Protein AF-R4W5W8-F1 (afdb_monomer_lite)

Foldseek 3Di:
DDPVVVVVVVVVVVVVVVVVVVVVVCVVVCLPPPDPVVVCVLQPCVVPCSVVVVVVVLVVQLVVCVVVVHHSQVVVQVVVVSNQCSVVDPPRDDDDGGDDDDDDDPVLVVVLLVCLLVVNNVVDDPSSVVVVVVVVVVCPPDDSVVSNPD

Sequence (150 aa):
MTLGSEQSRYDARYRIRQRTRDAMLDFPLLVERLAERDREQVFDPETGGITDAIVDAIAFCYLGAADVAADPERLLAAGVRRAERERRGPDCPLLDVDVSVEATDDERVDHIAQCVGDGAIHELDERDLRALARLLADRDDVSLADLLDD

pLDDT: mean 86.75, std 12.73, range [43.81, 97.62]

Structure (mmCIF, N/CA/C/O backbone):
data_AF-R4W5W8-F1
#
_entry.id   AF-R4W5W8-F1
#
loop_
_atom_site.group_PDB
_atom_site.id
_atom_site.type_symbol
_atom_site.label_atom_id
_atom_site.label_alt_id
_atom_site.label_comp_id
_atom_site.label_asym_id
_atom_site.label_entity_id
_atom_site.label_seq_id
_atom_site.pdbx_PDB_ins_code
_atom_site.Cartn_x
_atom_site.Cartn_y
_atom_site.Cartn_z
_atom_site.occupancy
_atom_site.B_iso_or_equiv
_atom_site.auth_seq_id
_atom_site.auth_comp_id
_atom_site.auth_asym_id
_atom_site.auth_atom_id
_atom_site.pdbx_PDB_model_num
ATOM 1 N N . MET A 1 1 ? 11.424 32.945 23.467 1.00 45.38 1 MET A N 1
ATOM 2 C CA . MET A 1 1 ? 11.221 31.531 23.085 1.00 45.38 1 MET A CA 1
ATOM 3 C C . MET A 1 1 ? 10.095 30.968 23.932 1.00 45.38 1 MET A C 1
ATOM 5 O O . MET A 1 1 ? 10.184 30.977 25.152 1.00 45.38 1 MET A O 1
ATOM 9 N N . THR A 1 2 ? 8.977 30.643 23.292 1.00 52.66 2 THR A N 1
ATOM 10 C CA . THR A 1 2 ? 7.679 30.329 23.902 1.00 52.66 2 THR A CA 1
ATOM 11 C C . THR A 1 2 ? 7.562 28.830 24.178 1.00 52.66 2 THR A C 1
ATOM 13 O O . THR A 1 2 ? 7.098 28.078 23.321 1.00 52.66 2 THR A O 1
ATOM 16 N N . LEU A 1 3 ? 7.922 28.411 25.395 1.00 57.59 3 LEU A N 1
ATOM 17 C CA . LEU A 1 3 ? 7.778 27.033 25.900 1.00 57.59 3 LEU A CA 1
ATOM 18 C C . LEU A 1 3 ? 6.374 26.441 25.644 1.00 57.59 3 LEU A C 1
ATOM 20 O O . LEU A 1 3 ? 6.240 25.266 25.318 1.00 57.59 3 LEU A O 1
ATOM 24 N N . GLY A 1 4 ? 5.319 27.267 25.687 1.00 65.12 4 GLY A N 1
ATOM 25 C CA . GLY A 1 4 ? 3.946 26.839 25.378 1.00 65.12 4 GLY A CA 1
ATOM 26 C C . GLY A 1 4 ? 3.705 26.452 23.911 1.00 65.12 4 GLY A C 1
ATOM 27 O O . GLY A 1 4 ? 2.855 25.610 23.631 1.00 65.12 4 GLY A O 1
ATOM 28 N N . SER A 1 5 ? 4.467 27.012 22.965 1.00 79.44 5 SER A N 1
ATOM 29 C CA . SER A 1 5 ? 4.364 26.645 21.545 1.00 79.44 5 SER A CA 1
ATOM 30 C C . SER A 1 5 ? 5.066 25.320 21.242 1.00 79.44 5 SER A C 1
ATOM 32 O O . SER A 1 5 ? 4.576 24.533 20.436 1.00 79.44 5 SER A O 1
ATOM 34 N N . GLU A 1 6 ? 6.171 25.034 21.932 1.00 79.88 6 GLU A N 1
ATOM 35 C CA . GLU A 1 6 ? 6.896 23.769 21.798 1.00 79.88 6 GLU A CA 1
ATOM 36 C C . GLU A 1 6 ? 6.129 22.625 22.457 1.00 79.88 6 GLU A C 1
ATOM 38 O O . GLU A 1 6 ? 5.937 21.585 21.825 1.00 79.88 6 GLU A O 1
ATOM 43 N N . GLN A 1 7 ? 5.594 22.852 23.662 1.00 78.88 7 GLN A N 1
ATOM 44 C CA . GLN A 1 7 ? 4.748 21.876 24.348 1.00 78.88 7 GLN A CA 1
ATOM 45 C C . GLN A 1 7 ? 3.484 21.560 23.537 1.00 78.88 7 GLN A C 1
ATOM 47 O O . GLN A 1 7 ? 3.165 20.396 23.320 1.00 78.88 7 GLN A O 1
ATOM 52 N N . SER A 1 8 ? 2.816 22.578 22.981 1.00 84.75 8 SER A N 1
ATOM 53 C CA . SER A 1 8 ? 1.638 22.376 22.125 1.00 84.75 8 SER A CA 1
ATOM 54 C C . SER A 1 8 ? 1.954 21.548 20.869 1.00 84.75 8 SER A C 1
ATOM 56 O O . SER A 1 8 ? 1.205 20.634 20.511 1.00 84.75 8 SER A O 1
ATOM 58 N N . ARG A 1 9 ? 3.102 21.796 20.218 1.00 88.62 9 ARG A N 1
ATOM 59 C CA . ARG A 1 9 ? 3.566 20.991 19.072 1.00 88.62 9 ARG A CA 1
ATOM 60 C C . ARG A 1 9 ? 3.888 19.555 19.478 1.00 88.62 9 ARG A C 1
ATOM 62 O O . ARG A 1 9 ? 3.579 18.632 18.723 1.00 88.62 9 ARG A O 1
ATOM 69 N N . TYR A 1 10 ? 4.504 19.357 20.641 1.00 91.31 10 TYR A N 1
ATOM 70 C CA . TYR A 1 10 ? 4.800 18.030 21.173 1.00 91.31 10 TYR A CA 1
ATOM 71 C C . TYR A 1 10 ? 3.514 17.238 21.433 1.00 91.31 10 TYR A C 1
ATOM 73 O O . TYR A 1 10 ? 3.370 16.122 20.927 1.00 91.31 10 TYR A O 1
ATOM 81 N N . ASP A 1 11 ? 2.552 17.845 22.127 1.00 93.94 11 ASP A N 1
ATOM 82 C CA . ASP A 1 11 ? 1.267 17.227 22.454 1.00 93.94 11 ASP A CA 1
ATOM 83 C C . ASP A 1 11 ? 0.474 16.892 21.183 1.00 93.94 11 ASP A C 1
ATOM 85 O O . ASP A 1 11 ? -0.118 15.817 21.071 1.00 93.94 11 ASP A O 1
ATOM 89 N N . ALA A 1 12 ? 0.503 17.773 20.177 1.00 94.50 12 ALA A N 1
ATOM 90 C CA . ALA A 1 12 ? -0.113 17.513 18.880 1.00 94.50 12 ALA A CA 1
ATOM 91 C C . ALA A 1 12 ? 0.507 16.290 18.184 1.00 94.50 12 ALA A C 1
ATOM 93 O O . ALA A 1 12 ? -0.222 15.402 17.743 1.00 94.50 12 ALA A O 1
ATOM 94 N N . ARG A 1 13 ? 1.842 16.197 18.141 1.00 95.00 13 ARG A N 1
ATOM 95 C CA . ARG A 1 13 ? 2.549 15.040 17.568 1.00 95.00 13 ARG A CA 1
ATOM 96 C C . ARG A 1 13 ? 2.240 13.752 18.324 1.00 95.00 13 ARG A C 1
ATOM 98 O O . ARG A 1 13 ? 2.067 12.710 17.701 1.00 95.00 13 ARG A O 1
ATOM 105 N N . TYR A 1 14 ? 2.161 13.817 19.652 1.00 95.88 14 TYR A N 1
ATOM 106 C CA . TYR A 1 14 ? 1.780 12.673 20.473 1.00 95.88 14 TYR A CA 1
ATOM 107 C C . TYR A 1 14 ? 0.372 12.179 20.127 1.00 95.88 14 TYR A C 1
ATOM 109 O O . TYR A 1 14 ? 0.202 10.994 19.853 1.00 95.88 14 TYR A O 1
ATOM 117 N N . ARG A 1 15 ? -0.616 13.082 20.055 1.00 96.25 15 ARG A N 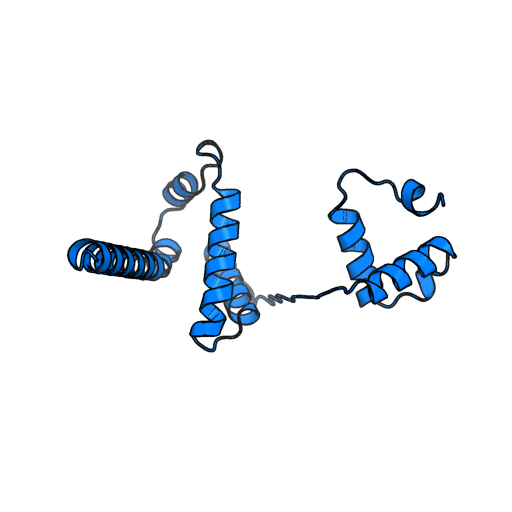1
ATOM 118 C CA . ARG A 1 15 ? -1.995 12.724 19.686 1.00 96.25 15 ARG A CA 1
ATOM 119 C C . ARG A 1 15 ? -2.092 12.112 18.292 1.00 96.25 15 ARG A C 1
ATOM 121 O O . ARG A 1 15 ? -2.835 11.155 18.118 1.00 96.25 15 ARG A O 1
ATOM 128 N N . ILE A 1 16 ? -1.349 12.645 17.320 1.00 96.62 16 ILE A N 1
ATOM 129 C CA . ILE A 1 16 ? -1.303 12.081 15.964 1.00 96.62 16 ILE A CA 1
ATOM 130 C C . ILE A 1 16 ? -0.758 10.652 16.014 1.00 96.62 16 ILE A C 1
ATOM 132 O O . ILE A 1 16 ? -1.423 9.749 15.526 1.00 96.62 16 ILE A O 1
ATOM 136 N N . ARG A 1 17 ? 0.381 10.418 16.682 1.00 96.44 17 ARG A N 1
ATOM 137 C CA . ARG A 1 17 ? 0.956 9.068 16.811 1.00 96.44 17 ARG A CA 1
ATOM 138 C C . ARG A 1 17 ? 0.002 8.073 17.465 1.00 96.44 17 ARG A C 1
ATOM 140 O O . ARG A 1 17 ? -0.079 6.945 16.998 1.00 96.44 17 ARG A O 1
ATOM 147 N N . GLN A 1 18 ? -0.701 8.478 18.525 1.00 97.31 18 GLN A N 1
ATOM 148 C CA . GLN A 1 18 ? -1.685 7.606 19.174 1.00 97.31 18 GLN A CA 1
ATOM 149 C C . GLN A 1 18 ? -2.837 7.281 18.227 1.00 97.31 18 GLN A C 1
ATOM 151 O O . GLN A 1 18 ? -3.084 6.114 17.975 1.00 97.31 18 GLN A O 1
ATOM 156 N N . ARG A 1 19 ? -3.444 8.289 17.589 1.00 97.62 19 ARG A N 1
ATOM 157 C CA . ARG A 1 19 ? -4.524 8.067 16.615 1.00 97.62 19 ARG A CA 1
ATOM 158 C C . ARG A 1 19 ? -4.105 7.163 15.459 1.00 97.62 19 ARG A C 1
ATOM 160 O O . ARG A 1 19 ? -4.878 6.305 15.059 1.00 97.62 19 ARG A O 1
ATOM 167 N N . THR A 1 20 ? -2.902 7.354 14.919 1.00 96.62 20 THR A N 1
ATOM 168 C CA . THR A 1 20 ? -2.368 6.497 13.855 1.00 96.62 20 THR A CA 1
ATOM 169 C C . THR A 1 20 ? -2.160 5.071 14.354 1.00 96.62 20 THR A C 1
ATOM 171 O O . THR A 1 20 ? -2.517 4.131 13.657 1.00 96.62 20 THR A O 1
ATOM 174 N N . ARG A 1 21 ? -1.619 4.892 15.566 1.00 95.31 21 ARG A N 1
ATOM 175 C CA . ARG A 1 21 ? -1.450 3.567 16.171 1.00 95.31 21 ARG A CA 1
ATOM 176 C C . ARG A 1 21 ? -2.791 2.872 16.388 1.00 95.31 21 ARG A C 1
ATOM 178 O O . ARG A 1 21 ? -2.910 1.708 16.033 1.00 95.31 21 ARG A O 1
ATOM 185 N N . ASP A 1 22 ? -3.769 3.577 16.942 1.00 97.12 22 ASP A N 1
ATOM 186 C CA . ASP A 1 22 ? -5.106 3.042 17.198 1.00 97.12 22 ASP A CA 1
ATOM 187 C C . ASP A 1 22 ? -5.770 2.627 15.876 1.00 97.12 22 ASP A C 1
ATOM 189 O O . ASP A 1 22 ? -6.183 1.481 15.740 1.00 97.12 22 ASP A O 1
ATOM 193 N N . ALA A 1 23 ? -5.726 3.489 14.853 1.00 95.88 23 ALA A N 1
ATOM 194 C CA . ALA A 1 23 ? -6.227 3.163 13.516 1.00 95.88 23 ALA A CA 1
ATOM 195 C C . ALA A 1 23 ? -5.530 1.935 12.896 1.00 95.88 23 ALA A C 1
ATOM 197 O O . ALA A 1 23 ? -6.181 1.102 12.271 1.00 95.88 23 ALA A O 1
ATOM 198 N N . MET A 1 24 ? -4.215 1.781 13.093 1.00 94.62 24 MET A N 1
ATOM 199 C CA . MET A 1 24 ? -3.487 0.594 12.624 1.00 94.62 24 MET A CA 1
ATOM 200 C C . MET A 1 24 ? -3.944 -0.690 13.326 1.00 94.62 24 MET A C 1
ATOM 202 O O . MET A 1 24 ? -3.985 -1.755 12.710 1.00 94.62 24 MET A O 1
ATOM 206 N N . LEU A 1 25 ? -4.288 -0.597 14.612 1.00 94.88 25 LEU A N 1
ATOM 207 C CA . LEU A 1 25 ? -4.778 -1.725 15.404 1.00 94.88 25 LEU A CA 1
ATOM 208 C C . LEU A 1 25 ? -6.227 -2.106 15.074 1.00 94.88 25 LEU A C 1
ATOM 210 O O . LEU A 1 25 ? -6.630 -3.225 15.391 1.00 94.88 25 LEU A O 1
ATOM 214 N N . ASP A 1 26 ? -6.974 -1.237 14.393 1.00 96.75 26 ASP A N 1
ATOM 215 C CA . ASP A 1 26 ? -8.322 -1.542 13.914 1.00 96.75 26 ASP A CA 1
ATOM 216 C C . ASP A 1 26 ? -8.314 -2.408 12.641 1.00 96.75 26 ASP A C 1
ATOM 218 O O . ASP A 1 26 ? -9.248 -3.180 12.423 1.00 96.75 26 ASP A O 1
ATOM 222 N N . PHE A 1 27 ? -7.261 -2.361 11.810 1.00 95.38 27 PHE A N 1
ATOM 223 C CA . PHE A 1 27 ? -7.223 -3.094 10.533 1.00 95.38 27 PHE A CA 1
ATOM 224 C C . PHE A 1 27 ? -7.504 -4.602 10.634 1.00 95.38 27 PHE A C 1
ATOM 226 O O . PHE A 1 27 ? -8.260 -5.097 9.798 1.00 95.38 27 PHE A O 1
ATOM 233 N N . PRO A 1 28 ? -6.979 -5.364 11.616 1.00 93.75 28 PRO A N 1
ATOM 234 C CA . PRO A 1 28 ? -7.345 -6.769 11.777 1.00 93.75 28 PRO A CA 1
ATOM 235 C C . PRO A 1 28 ? -8.857 -6.980 11.935 1.00 93.75 28 PRO A C 1
ATOM 237 O O . PRO A 1 28 ? -9.406 -7.887 11.313 1.00 93.75 28 PRO A O 1
ATOM 240 N N . LEU A 1 29 ? -9.532 -6.114 12.703 1.00 93.62 29 LEU A N 1
ATOM 241 C CA . LEU A 1 29 ? -10.984 -6.156 12.881 1.00 93.62 29 LEU A CA 1
ATOM 242 C C . LEU A 1 29 ? -11.711 -5.765 11.596 1.00 93.62 29 LEU A C 1
ATOM 244 O O . LEU A 1 29 ? -12.670 -6.435 11.223 1.00 93.62 29 LEU A O 1
ATOM 248 N N 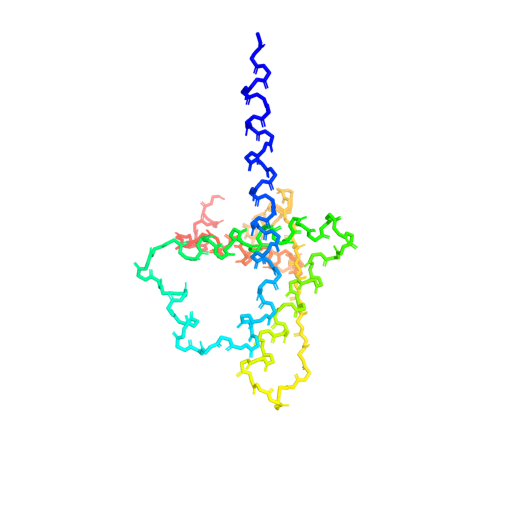. LEU A 1 30 ? -11.247 -4.722 10.901 1.00 94.94 30 LEU A N 1
ATOM 249 C CA . LEU A 1 30 ? -11.833 -4.304 9.626 1.00 94.94 30 LEU A CA 1
ATOM 250 C C . LEU A 1 30 ? -11.736 -5.419 8.578 1.00 94.94 30 LEU A C 1
ATOM 252 O O . LEU A 1 30 ? -12.718 -5.711 7.909 1.00 94.94 30 LEU A O 1
ATOM 256 N N . VAL A 1 31 ? -10.588 -6.091 8.477 1.00 92.69 31 VAL A N 1
ATOM 257 C CA . VAL A 1 31 ? -10.386 -7.194 7.526 1.00 92.69 31 VAL A CA 1
ATOM 258 C C . VAL A 1 31 ? -11.296 -8.384 7.834 1.00 92.69 31 VAL A C 1
ATOM 260 O O . VAL A 1 31 ? -11.846 -8.970 6.911 1.00 92.69 31 VAL A O 1
ATOM 263 N N . GLU A 1 32 ? -11.473 -8.736 9.109 1.00 90.12 32 GLU A N 1
ATOM 264 C CA . GLU A 1 32 ? -12.237 -9.931 9.498 1.00 90.12 32 GLU A CA 1
ATOM 265 C C . GLU A 1 32 ? -13.748 -9.701 9.611 1.00 90.12 32 GLU A C 1
ATOM 267 O O . GLU A 1 32 ? -14.522 -10.656 9.536 1.00 90.12 32 GLU A O 1
ATOM 272 N N . ARG A 1 33 ? -14.182 -8.471 9.911 1.00 93.19 33 ARG A N 1
ATOM 273 C CA . ARG A 1 33 ? -15.553 -8.198 10.378 1.00 93.19 33 ARG A CA 1
ATOM 274 C C . ARG A 1 33 ? -16.294 -7.134 9.590 1.00 93.19 33 ARG A C 1
ATOM 276 O O . ARG A 1 33 ? -17.518 -7.086 9.710 1.00 93.19 33 ARG A O 1
ATOM 283 N N . LEU A 1 34 ? -15.608 -6.278 8.833 1.00 94.44 34 LEU A N 1
ATOM 284 C CA . LEU A 1 34 ? -16.291 -5.258 8.045 1.00 94.44 34 LEU A CA 1
ATOM 285 C C . LEU A 1 34 ? -17.057 -5.933 6.906 1.00 94.44 34 LEU A C 1
ATOM 287 O O . LEU A 1 34 ? -16.497 -6.727 6.148 1.00 94.44 34 LEU A O 1
ATOM 291 N N . ALA A 1 35 ? -18.344 -5.617 6.784 1.00 92.94 35 ALA A N 1
ATOM 292 C CA . ALA A 1 35 ? -19.148 -6.117 5.682 1.00 92.94 35 ALA A CA 1
ATOM 293 C C . ALA A 1 35 ? -18.611 -5.580 4.348 1.00 92.94 35 ALA A C 1
ATOM 295 O O . ALA A 1 35 ? -18.154 -4.441 4.263 1.00 92.94 35 ALA A O 1
ATOM 296 N N . GLU A 1 36 ? -18.720 -6.378 3.286 1.00 91.50 36 GLU A N 1
ATOM 297 C CA . GLU A 1 36 ? -18.268 -5.987 1.946 1.00 91.50 36 GLU A CA 1
ATOM 298 C C . GLU A 1 36 ? -18.880 -4.660 1.484 1.00 91.50 36 GLU A C 1
ATOM 300 O O . GLU A 1 36 ? -18.152 -3.787 1.027 1.00 91.50 36 GLU A O 1
ATOM 305 N N . ARG A 1 37 ? -20.182 -4.461 1.718 1.00 93.75 37 ARG A N 1
ATOM 306 C CA . ARG A 1 37 ? -20.868 -3.200 1.413 1.00 93.75 37 ARG A CA 1
ATOM 307 C C . ARG A 1 37 ? -20.232 -1.996 2.113 1.00 93.75 37 ARG A C 1
ATOM 309 O O . ARG A 1 37 ? -20.101 -0.942 1.507 1.00 93.75 37 ARG A O 1
ATOM 316 N N . ASP A 1 38 ? -19.858 -2.128 3.383 1.00 95.75 38 ASP A N 1
ATOM 317 C CA . ASP A 1 38 ? -19.243 -1.022 4.125 1.00 95.75 38 ASP A CA 1
ATOM 318 C C . ASP A 1 38 ? -17.806 -0.784 3.646 1.00 95.75 38 ASP A C 1
ATOM 320 O O . ASP A 1 38 ? -17.363 0.358 3.544 1.00 95.75 38 ASP A O 1
ATOM 324 N N . ARG A 1 39 ? -17.092 -1.855 3.279 1.00 93.31 39 ARG A N 1
ATOM 325 C CA . ARG A 1 39 ? -15.774 -1.768 2.644 1.00 93.31 39 ARG A CA 1
ATOM 326 C C . ARG A 1 39 ? -15.846 -1.016 1.311 1.00 93.31 39 ARG A C 1
ATOM 328 O O . ARG A 1 39 ? -15.006 -0.158 1.073 1.00 93.31 39 ARG A O 1
ATOM 335 N N . GLU A 1 40 ? -16.846 -1.283 0.476 1.00 92.94 40 GLU A N 1
ATOM 336 C CA . GLU A 1 40 ? -17.071 -0.546 -0.778 1.00 92.94 40 GLU A CA 1
ATOM 337 C C . GLU A 1 40 ? -17.267 0.955 -0.538 1.00 92.94 40 GLU A C 1
ATOM 339 O O . GLU A 1 40 ? -16.737 1.754 -1.298 1.00 92.94 40 GLU A O 1
ATOM 344 N N . GLN A 1 41 ? -17.954 1.352 0.540 1.00 93.50 41 GLN A N 1
ATOM 345 C CA . GLN A 1 41 ? -18.112 2.770 0.895 1.00 93.50 41 GLN A CA 1
ATOM 346 C C . GLN A 1 41 ? -16.793 3.423 1.335 1.00 93.50 41 GLN A C 1
ATOM 348 O O . GLN A 1 41 ? -16.562 4.592 1.049 1.00 93.50 41 GLN A O 1
ATOM 353 N N . VAL A 1 42 ? -15.915 2.687 2.027 1.00 92.94 42 VAL A N 1
ATOM 354 C CA . VAL A 1 42 ? -14.576 3.187 2.397 1.00 92.94 42 VAL A CA 1
ATOM 355 C C . VAL A 1 42 ? -13.709 3.412 1.157 1.00 92.94 42 VAL A C 1
ATOM 357 O O . VAL A 1 42 ? -12.928 4.361 1.120 1.00 92.94 42 VAL A O 1
ATOM 360 N N . PHE A 1 43 ? -13.844 2.541 0.156 1.00 93.38 43 PHE A N 1
ATOM 361 C CA . PHE A 1 43 ? -13.046 2.561 -1.068 1.00 93.38 43 PHE A CA 1
ATOM 362 C C . PHE A 1 43 ? -13.771 3.189 -2.270 1.00 93.38 43 PHE A C 1
ATOM 364 O O . PHE A 1 43 ? -13.374 2.946 -3.409 1.00 93.38 43 PHE A O 1
ATOM 371 N N . ASP A 1 44 ? -14.812 3.992 -2.033 1.00 91.50 44 ASP A N 1
ATOM 372 C CA . ASP A 1 44 ? -15.599 4.626 -3.092 1.00 91.50 44 ASP A CA 1
ATOM 373 C C . ASP A 1 44 ? -14.736 5.635 -3.883 1.00 91.50 44 ASP A C 1
ATOM 375 O O . ASP A 1 44 ? -14.305 6.653 -3.317 1.00 91.50 44 ASP A O 1
ATOM 379 N N . PRO A 1 45 ? -14.474 5.389 -5.185 1.00 85.25 45 PRO A N 1
ATOM 380 C CA . PRO A 1 45 ? -13.632 6.255 -6.002 1.00 85.25 45 PRO A CA 1
ATOM 381 C C . PRO A 1 45 ? -14.232 7.651 -6.218 1.00 85.25 45 PRO A C 1
ATOM 383 O O . PRO A 1 45 ? -13.477 8.584 -6.499 1.00 85.25 45 PRO A O 1
ATOM 386 N N . GLU A 1 46 ? -15.548 7.835 -6.051 1.00 87.94 46 GLU A N 1
ATOM 387 C CA . GLU A 1 46 ? -16.200 9.146 -6.191 1.00 87.94 46 GLU A CA 1
ATOM 388 C C . GLU A 1 46 ? -15.764 10.138 -5.103 1.00 87.94 46 GLU A C 1
ATOM 390 O O . GLU A 1 46 ? -15.802 11.353 -5.308 1.00 87.94 46 GLU A O 1
ATOM 395 N N . THR A 1 47 ? -15.272 9.635 -3.969 1.00 78.56 47 THR A N 1
ATOM 396 C CA . THR A 1 47 ? -14.757 10.453 -2.860 1.00 78.56 47 THR A CA 1
ATOM 397 C C . THR A 1 47 ? -13.453 11.184 -3.216 1.00 78.56 47 THR A C 1
ATOM 399 O O . THR A 1 47 ? -13.082 12.141 -2.536 1.00 78.56 47 THR A O 1
ATOM 402 N N . GLY A 1 48 ? -12.783 10.773 -4.302 1.00 86.56 48 GLY A N 1
ATOM 403 C CA . GLY A 1 48 ? -11.529 11.346 -4.789 1.00 86.56 48 GLY A CA 1
ATOM 404 C C . GLY A 1 48 ? -10.316 11.007 -3.911 1.00 86.56 48 GLY A C 1
ATOM 405 O O . GLY A 1 48 ? -10.408 10.894 -2.693 1.00 86.56 48 GLY A O 1
ATOM 406 N N . GLY A 1 49 ? -9.147 10.827 -4.533 1.00 90.00 49 GLY A N 1
ATOM 407 C CA . GLY A 1 49 ? -7.866 10.651 -3.827 1.00 90.00 49 GLY A CA 1
ATOM 408 C C . GLY A 1 49 ? -7.694 9.339 -3.049 1.00 90.00 49 GLY A C 1
ATOM 409 O O . GLY A 1 49 ? -6.668 9.156 -2.400 1.00 90.00 49 GLY A O 1
ATOM 410 N N . ILE A 1 50 ? -8.657 8.410 -3.107 1.00 92.12 50 ILE A N 1
ATOM 411 C CA . ILE A 1 50 ? -8.563 7.130 -2.389 1.00 92.12 50 ILE A CA 1
ATOM 412 C C . ILE A 1 50 ? -7.404 6.265 -2.897 1.00 92.12 50 ILE A C 1
ATOM 414 O O . ILE A 1 50 ? -6.722 5.636 -2.094 1.00 92.12 50 ILE A O 1
ATOM 418 N N . THR A 1 51 ? -7.128 6.275 -4.206 1.00 90.19 51 THR A N 1
ATOM 419 C CA . THR A 1 51 ? -5.988 5.555 -4.794 1.00 90.19 51 THR A CA 1
ATOM 420 C C . THR A 1 51 ? -4.667 6.063 -4.224 1.00 90.19 51 THR A C 1
ATOM 422 O O . THR A 1 51 ? -3.880 5.264 -3.720 1.00 90.19 51 THR A O 1
ATOM 425 N N . ASP A 1 52 ? -4.459 7.381 -4.214 1.00 92.12 52 ASP A N 1
ATOM 426 C CA . ASP A 1 52 ? -3.251 7.997 -3.654 1.00 92.12 52 ASP A CA 1
ATOM 427 C C . ASP A 1 52 ? -3.138 7.715 -2.151 1.00 92.12 52 ASP A C 1
ATOM 429 O O . ASP A 1 52 ? -2.074 7.349 -1.661 1.00 92.12 52 ASP A O 1
ATOM 433 N N . ALA A 1 53 ? -4.253 7.777 -1.416 1.00 93.50 53 ALA A N 1
ATOM 434 C CA . ALA A 1 53 ? -4.279 7.450 0.007 1.00 93.50 53 ALA A CA 1
ATOM 435 C C . ALA A 1 53 ? -3.901 5.983 0.289 1.00 93.50 53 ALA A C 1
ATOM 437 O O . ALA A 1 53 ? -3.241 5.704 1.291 1.00 93.50 53 ALA A O 1
ATOM 438 N N . ILE A 1 54 ? -4.294 5.042 -0.578 1.00 93.81 54 ILE A N 1
ATOM 439 C CA . ILE A 1 54 ? -3.869 3.637 -0.487 1.00 93.81 54 ILE A CA 1
ATOM 440 C C . ILE A 1 54 ? -2.365 3.523 -0.750 1.00 93.81 54 ILE A C 1
ATOM 442 O O . ILE A 1 54 ? -1.675 2.842 0.011 1.00 93.81 54 ILE A O 1
ATOM 446 N N . VAL A 1 55 ? -1.849 4.193 -1.786 1.00 94.62 55 VAL A N 1
ATOM 447 C CA . VAL A 1 55 ? -0.411 4.210 -2.104 1.00 94.62 55 VAL A CA 1
ATOM 448 C C . VAL A 1 55 ? 0.393 4.756 -0.922 1.00 94.62 55 VAL A C 1
ATOM 450 O O . VAL A 1 55 ? 1.332 4.102 -0.466 1.00 94.62 55 VAL A O 1
ATOM 453 N N . ASP A 1 56 ? -0.027 5.884 -0.349 1.00 96.19 56 ASP A N 1
ATOM 454 C CA . ASP A 1 56 ? 0.615 6.497 0.816 1.00 96.19 56 ASP A CA 1
ATOM 455 C C . ASP A 1 56 ? 0.529 5.608 2.065 1.00 96.19 56 ASP A C 1
ATOM 457 O O . ASP A 1 56 ? 1.487 5.520 2.838 1.00 96.19 56 ASP A O 1
ATOM 461 N N . ALA A 1 57 ? -0.589 4.903 2.270 1.00 95.31 57 ALA A N 1
ATOM 462 C CA . ALA A 1 57 ? -0.730 3.950 3.368 1.00 95.31 57 ALA A CA 1
ATOM 463 C C . ALA A 1 57 ? 0.224 2.754 3.213 1.00 95.31 57 ALA A C 1
ATOM 465 O O . ALA A 1 57 ? 0.853 2.339 4.190 1.00 95.31 57 ALA A O 1
ATOM 466 N N . ILE A 1 58 ? 0.374 2.222 1.995 1.00 94.94 58 ILE A N 1
ATOM 467 C CA . ILE A 1 58 ? 1.333 1.153 1.689 1.00 94.94 58 ILE A CA 1
ATOM 468 C C . ILE A 1 58 ? 2.763 1.649 1.922 1.00 94.94 58 ILE A C 1
ATOM 470 O O . ILE A 1 58 ? 3.526 0.974 2.615 1.00 94.94 58 ILE A O 1
ATOM 474 N N . ALA A 1 59 ? 3.113 2.838 1.424 1.00 94.81 59 ALA A N 1
ATOM 475 C CA . ALA A 1 59 ? 4.428 3.442 1.626 1.00 94.81 59 ALA A CA 1
ATOM 476 C C . ALA A 1 59 ? 4.735 3.662 3.117 1.00 94.81 59 ALA A C 1
ATOM 478 O O . ALA A 1 59 ? 5.821 3.322 3.589 1.00 94.81 59 ALA A O 1
ATOM 479 N N . PHE A 1 60 ? 3.765 4.158 3.892 1.00 94.75 60 PHE A N 1
ATOM 480 C CA . PHE A 1 60 ? 3.901 4.332 5.337 1.00 94.75 60 PHE A CA 1
ATOM 481 C C . PHE A 1 60 ? 4.161 3.001 6.057 1.00 94.75 60 PHE A C 1
ATOM 483 O O . PHE A 1 60 ? 5.063 2.915 6.891 1.00 94.75 60 PHE A O 1
ATOM 490 N N . CYS A 1 61 ? 3.412 1.948 5.717 1.00 93.69 61 CYS A N 1
ATOM 491 C CA . CYS A 1 61 ? 3.622 0.609 6.268 1.00 93.69 61 CYS A CA 1
ATOM 492 C C . CYS A 1 61 ? 4.981 0.019 5.866 1.00 93.69 61 CYS A C 1
ATOM 494 O O . CYS A 1 61 ? 5.646 -0.591 6.702 1.00 93.69 61 CYS A O 1
ATOM 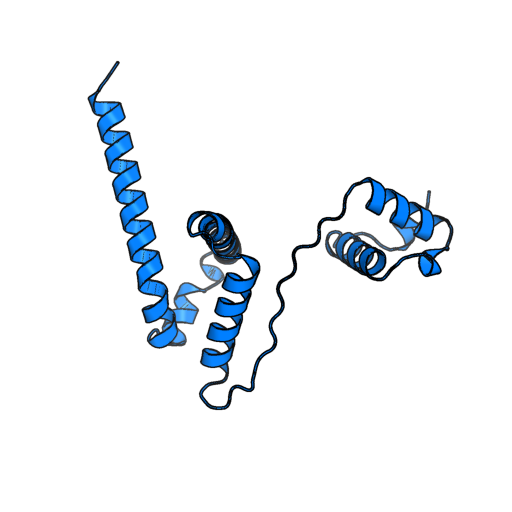496 N N . TYR A 1 62 ? 5.413 0.225 4.619 1.00 92.94 62 TYR A N 1
ATOM 497 C CA . TYR A 1 62 ? 6.716 -0.220 4.124 1.00 92.94 62 TYR A CA 1
ATOM 498 C C . TYR A 1 62 ? 7.867 0.441 4.892 1.00 92.94 62 TYR A C 1
ATOM 500 O O . TYR A 1 62 ? 8.797 -0.236 5.323 1.00 92.94 62 TYR A O 1
ATOM 508 N N . LEU A 1 63 ? 7.785 1.752 5.135 1.00 92.62 63 LEU A N 1
ATOM 509 C CA . LEU A 1 63 ? 8.766 2.472 5.952 1.00 92.62 63 LEU A CA 1
ATOM 510 C C . LEU A 1 63 ? 8.743 1.990 7.411 1.00 92.62 63 LEU A C 1
ATOM 512 O O . LEU A 1 63 ? 9.793 1.733 7.995 1.00 92.62 63 LEU A O 1
ATOM 516 N N . GLY A 1 64 ? 7.550 1.801 7.984 1.00 93.06 64 GLY A N 1
ATOM 517 C CA . GLY A 1 64 ? 7.388 1.330 9.361 1.00 93.06 64 GLY A CA 1
ATOM 518 C C . GLY A 1 64 ? 7.848 -0.114 9.595 1.00 93.06 64 GLY A C 1
ATOM 519 O O . GLY A 1 64 ? 8.204 -0.464 10.719 1.00 93.06 64 GLY A O 1
ATOM 520 N N . ALA A 1 65 ? 7.883 -0.955 8.557 1.00 90.75 65 ALA A N 1
ATOM 521 C CA . ALA A 1 65 ? 8.418 -2.315 8.632 1.00 90.75 65 ALA A CA 1
ATOM 522 C C . ALA A 1 65 ? 9.888 -2.333 9.080 1.00 90.75 65 ALA A C 1
ATOM 524 O O . ALA A 1 65 ? 10.262 -3.128 9.948 1.00 90.75 65 ALA A O 1
ATOM 525 N N . ALA A 1 66 ? 10.693 -1.406 8.551 1.00 82.38 66 ALA A N 1
ATOM 526 C CA . ALA A 1 66 ? 12.096 -1.261 8.924 1.00 82.38 66 ALA A CA 1
ATOM 527 C C . ALA A 1 66 ? 12.259 -0.903 10.413 1.00 82.38 66 ALA A C 1
ATOM 529 O O . ALA A 1 66 ? 13.134 -1.447 11.089 1.00 82.38 66 ALA A O 1
ATOM 530 N N . ASP A 1 67 ? 11.367 -0.065 10.952 1.00 88.62 67 ASP A N 1
ATOM 531 C CA . ASP A 1 67 ? 11.393 0.362 12.357 1.00 88.62 67 ASP A CA 1
ATOM 532 C C . ASP A 1 67 ? 11.062 -0.772 13.343 1.00 88.62 67 ASP A C 1
ATOM 534 O O . ASP A 1 67 ? 11.487 -0.738 14.500 1.00 88.62 67 ASP A O 1
ATOM 538 N N . VAL A 1 68 ? 10.322 -1.795 12.901 1.00 88.75 68 VAL A N 1
ATOM 539 C CA . VAL A 1 68 ? 10.007 -2.992 13.704 1.00 88.75 68 VAL A CA 1
ATOM 540 C C . VAL A 1 68 ? 10.916 -4.184 13.387 1.00 88.75 68 VAL A C 1
ATOM 542 O O . VAL A 1 68 ? 10.619 -5.304 13.804 1.00 88.75 68 VAL A O 1
ATOM 545 N N . ALA A 1 69 ? 12.028 -3.950 12.677 1.00 85.12 69 ALA A N 1
ATOM 546 C CA . ALA A 1 69 ? 12.984 -4.970 12.236 1.00 85.12 69 ALA A CA 1
ATOM 547 C C . ALA A 1 69 ? 12.331 -6.128 11.454 1.00 85.12 69 ALA A C 1
ATOM 549 O O . ALA A 1 69 ? 12.792 -7.272 11.507 1.00 85.12 69 ALA A O 1
ATOM 550 N N . ALA A 1 70 ? 11.245 -5.833 10.738 1.00 87.69 70 ALA A N 1
ATOM 551 C CA . ALA A 1 70 ? 10.601 -6.760 9.828 1.00 87.69 70 ALA A CA 1
ATOM 552 C C . ALA A 1 70 ? 11.064 -6.491 8.395 1.00 87.69 70 ALA A C 1
ATOM 554 O O . ALA A 1 70 ? 11.356 -5.359 8.018 1.00 87.69 70 ALA A O 1
ATOM 555 N N . ASP A 1 71 ? 11.097 -7.547 7.592 1.00 91.06 71 ASP A N 1
ATOM 556 C CA . ASP A 1 71 ? 11.329 -7.444 6.157 1.00 91.06 71 ASP A CA 1
ATOM 557 C C . ASP A 1 71 ? 10.065 -6.870 5.473 1.00 91.06 71 ASP A C 1
ATOM 559 O O . ASP A 1 71 ? 9.001 -7.508 5.549 1.00 91.06 71 ASP A O 1
ATOM 563 N N . PRO A 1 72 ? 10.143 -5.676 4.848 1.00 91.38 72 PRO A N 1
ATOM 564 C CA . PRO A 1 72 ? 8.995 -5.030 4.220 1.00 91.38 72 PRO A CA 1
ATOM 565 C C . PRO A 1 72 ? 8.340 -5.884 3.127 1.00 91.38 72 PRO A C 1
ATOM 567 O O . PRO A 1 72 ? 7.110 -5.964 3.072 1.00 91.38 72 PRO A O 1
ATOM 570 N N . GLU A 1 73 ? 9.133 -6.578 2.305 1.00 92.31 73 GLU A N 1
ATOM 571 C CA . GLU A 1 73 ? 8.633 -7.433 1.219 1.00 92.31 73 GLU A CA 1
ATOM 572 C C . GLU A 1 73 ? 7.811 -8.592 1.791 1.00 92.31 73 GLU A C 1
ATOM 574 O O . GLU A 1 73 ? 6.690 -8.871 1.353 1.00 92.31 73 GLU A O 1
ATOM 579 N N . ARG A 1 74 ? 8.303 -9.212 2.873 1.00 91.88 74 ARG A N 1
ATOM 580 C CA . ARG A 1 74 ? 7.581 -10.289 3.567 1.00 91.88 74 ARG A CA 1
ATOM 581 C C . ARG A 1 74 ? 6.291 -9.807 4.218 1.00 91.88 74 ARG A C 1
ATOM 583 O O . ARG A 1 74 ? 5.320 -10.570 4.232 1.00 91.88 74 ARG A O 1
ATOM 590 N N . LEU A 1 75 ? 6.264 -8.587 4.759 1.00 92.94 75 LEU A N 1
ATOM 591 C CA . LEU A 1 75 ? 5.055 -7.990 5.333 1.00 92.94 75 LEU A CA 1
ATOM 592 C C . LEU A 1 75 ? 3.997 -7.712 4.263 1.00 92.94 75 LEU A C 1
ATOM 594 O O . LEU A 1 75 ? 2.846 -8.114 4.445 1.00 92.94 75 LEU A O 1
ATOM 598 N N . LEU A 1 76 ? 4.381 -7.105 3.137 1.00 93.88 76 LEU A N 1
ATOM 599 C CA . LEU A 1 76 ? 3.473 -6.875 2.011 1.00 93.88 76 LEU A CA 1
ATOM 600 C C . LEU A 1 76 ? 2.930 -8.194 1.459 1.00 93.88 76 LEU A C 1
ATOM 602 O O . LEU A 1 76 ? 1.715 -8.369 1.357 1.00 93.88 76 LEU A O 1
ATOM 606 N N . ALA A 1 77 ? 3.806 -9.170 1.210 1.00 94.81 77 ALA A N 1
ATOM 607 C CA . ALA A 1 77 ? 3.404 -10.492 0.748 1.00 94.81 77 ALA A CA 1
ATOM 608 C C . ALA A 1 77 ? 2.456 -11.192 1.742 1.00 94.81 77 ALA A C 1
ATOM 610 O O . ALA A 1 77 ? 1.502 -11.863 1.341 1.00 94.81 77 ALA A O 1
ATOM 611 N N . ALA A 1 78 ? 2.675 -11.039 3.054 1.00 93.56 78 ALA A N 1
ATOM 612 C CA . ALA A 1 78 ? 1.770 -11.569 4.074 1.00 93.56 78 ALA A CA 1
ATOM 613 C C . ALA A 1 78 ? 0.402 -10.870 4.061 1.00 93.56 78 ALA A C 1
ATOM 615 O O . ALA A 1 78 ? -0.620 -11.552 4.175 1.00 93.56 78 ALA A O 1
ATOM 616 N N . GLY A 1 79 ? 0.376 -9.547 3.878 1.00 94.50 79 GLY A N 1
ATOM 617 C CA . GLY A 1 79 ? -0.848 -8.761 3.720 1.00 94.50 79 GLY A CA 1
ATOM 618 C C . GLY A 1 79 ? -1.670 -9.201 2.508 1.00 94.50 79 GLY A C 1
ATOM 619 O O . GLY A 1 79 ? -2.854 -9.506 2.654 1.00 94.50 79 GLY A O 1
ATOM 620 N N . VAL A 1 80 ? -1.033 -9.342 1.341 1.00 94.94 80 VAL A N 1
ATOM 621 C CA . VAL A 1 80 ? -1.679 -9.829 0.109 1.00 94.94 80 VAL A CA 1
ATOM 622 C C . VAL A 1 80 ? -2.217 -11.247 0.298 1.00 94.94 80 VAL A C 1
ATOM 624 O O . VAL A 1 80 ? -3.387 -11.501 0.025 1.00 94.94 80 VAL A O 1
ATOM 627 N N . ARG A 1 81 ? -1.419 -12.172 0.857 1.00 94.81 81 ARG A N 1
ATOM 628 C CA . ARG A 1 81 ? -1.890 -13.537 1.163 1.00 94.81 81 ARG A CA 1
ATOM 629 C C . ARG A 1 81 ? -3.101 -13.541 2.091 1.00 94.81 81 ARG A C 1
ATOM 631 O O . ARG A 1 81 ? -3.977 -14.384 1.921 1.00 94.81 81 ARG A O 1
ATOM 638 N N . ARG A 1 82 ? -3.147 -12.648 3.085 1.00 93.81 82 ARG A N 1
ATOM 639 C CA . ARG A 1 82 ? -4.301 -12.517 3.982 1.00 93.81 82 ARG A CA 1
ATOM 640 C C . ARG A 1 82 ? -5.530 -12.028 3.219 1.00 93.81 82 ARG A C 1
ATOM 642 O O . ARG A 1 82 ? -6.567 -12.672 3.313 1.00 93.81 82 ARG A O 1
ATOM 649 N N . ALA A 1 83 ? -5.403 -10.962 2.432 1.00 93.38 83 ALA A N 1
ATOM 650 C CA . ALA A 1 83 ? -6.506 -10.419 1.638 1.00 93.38 83 ALA A CA 1
ATOM 651 C C . ALA A 1 83 ? -7.073 -11.449 0.642 1.00 93.38 83 ALA A C 1
ATOM 653 O O . ALA A 1 83 ? -8.285 -11.620 0.533 1.00 93.38 83 ALA A O 1
ATOM 654 N N . GLU A 1 84 ? -6.201 -12.195 -0.033 1.00 93.44 84 GLU A N 1
ATOM 655 C CA . GLU A 1 84 ? -6.594 -13.230 -0.989 1.00 93.44 84 GLU A CA 1
ATOM 656 C C . GLU A 1 84 ? -7.332 -14.406 -0.326 1.00 93.44 84 GLU A C 1
ATOM 658 O O . GLU A 1 84 ? -8.266 -14.956 -0.916 1.00 93.44 84 GLU A O 1
ATOM 663 N N . ARG A 1 85 ? -6.959 -14.777 0.908 1.00 92.31 85 ARG A N 1
ATOM 664 C CA . ARG A 1 85 ? -7.697 -15.781 1.693 1.00 92.31 85 ARG A CA 1
ATOM 665 C C . ARG A 1 85 ? -9.082 -15.290 2.080 1.00 92.31 85 ARG A C 1
ATOM 667 O O . ARG A 1 85 ? -10.029 -16.046 1.923 1.00 92.31 85 ARG A O 1
ATOM 674 N N . GLU A 1 86 ? -9.214 -14.044 2.529 1.00 90.62 86 GLU A N 1
ATOM 675 C CA . GLU A 1 86 ? -10.530 -13.470 2.843 1.00 90.62 86 GLU A CA 1
ATOM 676 C C . GLU A 1 86 ? -11.430 -13.426 1.602 1.00 90.62 86 GLU A C 1
ATOM 678 O O . GLU A 1 86 ? -12.612 -13.751 1.671 1.00 90.62 86 GLU A O 1
ATOM 683 N N . ARG A 1 87 ? -10.863 -13.099 0.434 1.00 89.31 87 ARG A N 1
ATOM 684 C CA . ARG A 1 87 ? -11.610 -13.035 -0.828 1.00 89.31 87 ARG A CA 1
ATOM 685 C C . ARG A 1 87 ? -12.063 -14.407 -1.335 1.00 89.31 87 ARG A C 1
ATOM 687 O O . ARG A 1 87 ? -13.150 -14.518 -1.894 1.00 89.31 87 ARG A O 1
ATOM 694 N N . ARG A 1 88 ? -11.224 -15.440 -1.197 1.00 91.12 88 ARG A N 1
ATOM 695 C CA . ARG A 1 88 ? -11.526 -16.807 -1.669 1.00 91.12 88 ARG A CA 1
ATOM 696 C C . ARG A 1 88 ? -12.243 -17.670 -0.628 1.00 91.12 88 ARG A C 1
ATOM 698 O O . ARG A 1 88 ? -12.854 -18.669 -0.996 1.00 91.12 88 ARG A O 1
ATOM 705 N N . GLY A 1 89 ? -12.173 -17.302 0.647 1.00 89.12 89 GLY A N 1
ATOM 706 C CA . GLY A 1 89 ? -12.752 -18.056 1.750 1.00 89.12 89 GLY A CA 1
ATOM 707 C C . GLY A 1 89 ? -11.972 -19.340 2.095 1.00 89.12 89 GLY A C 1
ATOM 708 O O . GLY A 1 89 ? -10.765 -19.430 1.849 1.00 89.12 89 GLY A O 1
ATOM 709 N N . PRO A 1 90 ? -12.637 -20.345 2.698 1.00 86.56 90 PRO A N 1
ATOM 710 C CA . PRO A 1 90 ? -11.984 -21.519 3.289 1.00 86.56 90 PRO A CA 1
ATOM 711 C C . PRO A 1 90 ? -11.275 -22.428 2.276 1.00 86.56 90 PRO A C 1
ATOM 713 O O . PRO A 1 90 ? -10.350 -23.141 2.656 1.00 86.56 90 PRO A O 1
ATOM 716 N N . ASP A 1 91 ? -11.656 -22.363 0.999 1.00 90.69 91 ASP A N 1
ATOM 717 C CA . ASP A 1 91 ? -11.078 -23.170 -0.082 1.00 90.69 91 ASP A CA 1
ATOM 718 C C . ASP A 1 91 ? -9.880 -22.485 -0.768 1.00 90.69 91 ASP A C 1
ATOM 720 O O . ASP A 1 91 ? -9.459 -22.879 -1.858 1.00 90.69 91 ASP A O 1
ATOM 724 N N . CYS A 1 92 ? -9.320 -21.432 -0.159 1.00 91.00 92 CYS A N 1
ATOM 725 C CA . CYS A 1 92 ? -8.158 -20.746 -0.708 1.00 91.00 92 CYS A CA 1
ATOM 726 C C . CYS A 1 92 ? -6.955 -21.709 -0.807 1.00 91.00 92 CYS A C 1
ATOM 728 O O . CYS A 1 92 ? -6.512 -22.237 0.219 1.00 91.00 92 CYS A O 1
ATOM 730 N N . PRO A 1 93 ? -6.369 -21.906 -2.005 1.00 91.62 93 PRO A N 1
ATOM 731 C CA . PRO A 1 93 ? -5.180 -22.734 -2.154 1.00 91.62 93 PRO A CA 1
ATOM 732 C C . PRO A 1 93 ? -3.977 -22.101 -1.447 1.00 91.62 93 PRO A C 1
ATOM 734 O O . PRO A 1 93 ? -4.001 -20.934 -1.043 1.00 91.62 93 PRO A O 1
ATOM 737 N N . LEU A 1 94 ? -2.892 -22.870 -1.328 1.00 91.56 94 LEU A N 1
ATOM 738 C CA . LEU A 1 94 ? -1.611 -22.308 -0.924 1.00 91.56 94 LEU A CA 1
ATOM 739 C C . LEU A 1 94 ? -1.184 -21.262 -1.961 1.00 91.56 94 LEU A C 1
ATOM 741 O O . LEU A 1 94 ? -1.059 -21.573 -3.143 1.00 91.56 94 LEU A O 1
ATOM 745 N N . LEU A 1 95 ? -0.987 -20.029 -1.502 1.00 92.81 95 LEU A N 1
ATOM 746 C CA . LEU A 1 95 ? -0.595 -18.911 -2.351 1.00 92.81 95 LEU A CA 1
ATOM 747 C C . LEU A 1 95 ? 0.903 -18.688 -2.239 1.00 92.81 95 LEU A C 1
ATOM 749 O O . LEU A 1 95 ? 1.408 -18.448 -1.137 1.00 92.81 95 LEU A O 1
ATOM 753 N N . ASP A 1 96 ? 1.565 -18.714 -3.386 1.00 93.06 96 ASP A N 1
ATOM 754 C CA . ASP A 1 96 ? 2.895 -18.153 -3.538 1.00 93.06 96 ASP A CA 1
ATOM 755 C C . ASP A 1 96 ? 2.749 -16.673 -3.900 1.00 93.06 96 ASP A C 1
ATOM 757 O O . ASP A 1 96 ? 2.077 -16.327 -4.871 1.00 93.06 96 ASP A O 1
ATOM 761 N N . VAL A 1 97 ? 3.278 -15.802 -3.045 1.00 94.00 97 VAL A N 1
ATOM 762 C CA . VAL A 1 97 ? 3.227 -14.350 -3.245 1.00 94.00 97 VAL A CA 1
ATOM 763 C C . VAL A 1 97 ? 4.625 -13.834 -3.008 1.00 94.00 97 VAL A C 1
ATOM 765 O O . VAL A 1 97 ? 5.109 -13.874 -1.869 1.00 94.00 97 VAL A O 1
ATOM 768 N N . ASP A 1 98 ? 5.210 -13.350 -4.092 1.00 90.75 98 ASP A N 1
ATOM 769 C CA . ASP A 1 98 ? 6.526 -12.748 -4.146 1.00 90.75 98 ASP A CA 1
ATOM 770 C C . ASP A 1 98 ? 6.375 -11.239 -4.350 1.00 90.75 98 ASP A C 1
ATOM 772 O O . ASP A 1 98 ? 5.554 -10.781 -5.150 1.00 90.75 98 ASP A O 1
ATOM 776 N N . VAL A 1 99 ? 7.115 -10.468 -3.562 1.00 90.81 99 VAL A N 1
ATOM 777 C CA . VAL A 1 99 ? 7.203 -9.014 -3.684 1.00 90.81 99 VAL A CA 1
ATOM 778 C C . VAL A 1 99 ? 8.683 -8.714 -3.787 1.00 90.81 99 VAL A C 1
ATOM 780 O O .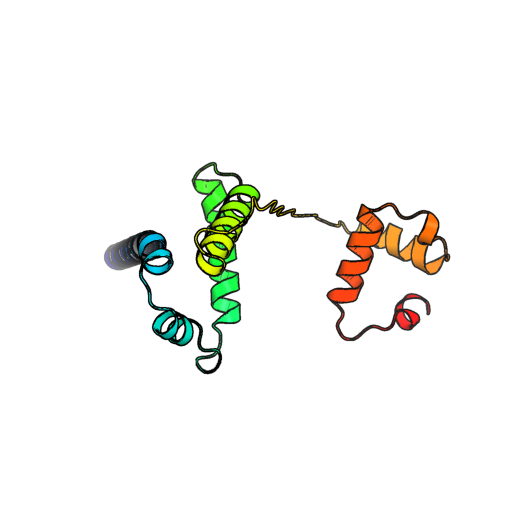 VAL A 1 99 ? 9.406 -8.963 -2.833 1.00 90.81 99 VAL A O 1
ATOM 783 N N . SER A 1 100 ? 9.110 -8.196 -4.932 1.00 86.25 100 SER A N 1
ATOM 784 C CA . SER A 1 100 ? 10.515 -7.914 -5.210 1.00 86.25 100 SER A CA 1
ATOM 785 C C . SER A 1 100 ? 10.695 -6.448 -5.582 1.00 86.25 100 SER A C 1
ATOM 787 O O . SER A 1 100 ? 10.028 -5.964 -6.505 1.00 86.25 100 SER A O 1
ATOM 789 N N . VAL A 1 101 ? 11.623 -5.755 -4.927 1.00 83.75 101 VAL A N 1
ATOM 790 C CA . VAL A 1 101 ? 12.041 -4.407 -5.328 1.00 83.75 101 VAL A CA 1
ATOM 791 C C . VAL A 1 101 ? 13.349 -4.483 -6.115 1.00 83.75 101 VAL A C 1
ATOM 793 O O . VAL A 1 101 ? 14.418 -4.750 -5.572 1.00 83.75 101 VAL A O 1
ATOM 796 N N . GLU A 1 102 ? 13.272 -4.216 -7.418 1.00 81.25 102 GLU A N 1
ATOM 797 C CA . GLU A 1 102 ? 14.440 -4.148 -8.299 1.00 81.25 102 GLU A CA 1
ATOM 798 C C . GLU A 1 102 ? 14.754 -2.687 -8.633 1.00 81.25 102 GLU A C 1
ATOM 800 O O . GLU A 1 102 ? 13.940 -1.986 -9.232 1.00 81.25 102 GLU A O 1
ATOM 805 N N . ALA A 1 103 ? 15.954 -2.233 -8.271 1.00 78.56 103 ALA A N 1
ATOM 806 C CA . ALA A 1 103 ? 16.477 -0.949 -8.720 1.00 78.56 103 ALA A CA 1
ATOM 807 C C . ALA A 1 103 ? 17.225 -1.117 -10.052 1.00 78.56 103 ALA A C 1
ATOM 809 O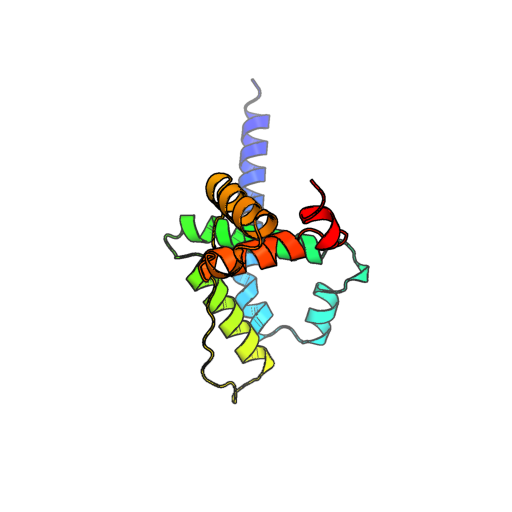 O . ALA A 1 103 ? 18.004 -2.066 -10.226 1.00 78.56 103 ALA A O 1
ATOM 810 N N . THR A 1 104 ? 16.990 -0.177 -10.964 1.00 82.50 104 THR A N 1
ATOM 811 C CA . THR A 1 104 ? 17.746 -0.013 -12.211 1.00 82.50 104 THR A CA 1
ATOM 812 C C . THR A 1 104 ? 18.504 1.301 -12.088 1.00 82.50 104 THR A C 1
ATOM 814 O O . THR A 1 104 ? 17.886 2.328 -11.817 1.00 82.50 104 THR A O 1
ATOM 817 N N . ASP A 1 105 ? 19.828 1.248 -12.188 1.00 86.44 105 ASP A N 1
ATOM 818 C CA . ASP A 1 105 ? 20.691 2.428 -12.186 1.00 86.44 105 ASP A CA 1
ATOM 819 C C . ASP A 1 105 ? 20.884 2.966 -13.610 1.00 86.44 105 ASP A C 1
ATOM 821 O O . ASP A 1 105 ? 20.580 2.282 -14.590 1.00 86.44 105 ASP A O 1
ATOM 825 N N . ASP A 1 106 ? 21.383 4.199 -13.713 1.00 87.25 106 ASP A N 1
ATOM 826 C CA . ASP A 1 106 ? 21.593 4.874 -14.998 1.00 87.25 106 ASP A CA 1
ATOM 827 C C . ASP A 1 106 ? 22.536 4.070 -15.910 1.00 87.25 106 ASP A C 1
ATOM 829 O O . ASP A 1 106 ? 22.270 3.939 -17.098 1.00 87.25 106 ASP A O 1
ATOM 833 N N . GLU A 1 107 ? 23.576 3.437 -15.351 1.00 88.44 107 GLU A N 1
ATOM 834 C CA . GLU A 1 107 ? 24.508 2.592 -16.114 1.00 88.44 107 GLU A CA 1
ATOM 835 C C . GLU A 1 107 ? 23.796 1.416 -16.797 1.00 88.44 107 GLU A C 1
ATOM 837 O O . GLU A 1 107 ? 24.065 1.103 -17.959 1.00 88.44 107 GLU A O 1
ATOM 842 N N . ARG A 1 108 ? 22.861 0.760 -16.099 1.00 88.19 108 ARG A N 1
ATOM 843 C CA . ARG A 1 108 ? 22.052 -0.315 -16.681 1.00 88.19 108 ARG A CA 1
ATOM 844 C C . ARG A 1 108 ? 21.059 0.217 -17.707 1.00 88.19 108 ARG A C 1
ATOM 846 O O . ARG A 1 108 ? 20.848 -0.444 -18.720 1.00 88.19 108 ARG A O 1
ATOM 853 N N . VAL A 1 109 ? 20.463 1.386 -17.474 1.00 89.31 109 VAL A N 1
ATOM 854 C CA . VAL A 1 109 ? 19.591 2.031 -18.469 1.00 89.31 109 VAL A CA 1
ATOM 855 C C . VAL A 1 109 ? 20.371 2.332 -19.750 1.00 89.31 109 VAL A C 1
ATOM 857 O O . VAL A 1 109 ? 19.892 1.995 -20.831 1.00 89.31 109 VAL A O 1
ATOM 860 N N . ASP A 1 110 ? 21.581 2.881 -19.637 1.00 89.88 110 ASP A N 1
ATOM 861 C CA . ASP A 1 110 ? 22.455 3.183 -20.773 1.00 89.88 110 ASP A CA 1
ATOM 862 C C . ASP A 1 110 ? 22.840 1.911 -21.538 1.00 89.88 110 ASP A C 1
ATOM 864 O O . ASP A 1 110 ? 22.772 1.878 -22.767 1.00 89.88 110 ASP A O 1
ATOM 868 N N . HIS A 1 111 ? 23.177 0.833 -20.822 1.00 90.75 111 HIS A N 1
ATOM 869 C CA . HIS A 1 111 ? 23.451 -0.465 -21.438 1.00 90.75 111 HIS A CA 1
ATOM 870 C C . HIS A 1 111 ? 22.243 -0.997 -22.223 1.00 90.75 111 HIS A C 1
ATOM 872 O O . HIS A 1 111 ? 22.386 -1.409 -23.375 1.00 90.75 111 HIS A O 1
ATOM 878 N N . ILE A 1 112 ? 21.046 -0.939 -21.630 1.00 91.69 112 ILE A N 1
ATOM 879 C CA . ILE A 1 112 ? 19.802 -1.360 -22.284 1.00 91.69 112 ILE A CA 1
ATOM 880 C C . ILE A 1 112 ? 19.542 -0.516 -23.534 1.00 91.69 112 ILE A C 1
ATOM 882 O O . ILE A 1 112 ? 19.249 -1.074 -24.591 1.00 91.69 112 ILE A O 1
ATOM 886 N N . ALA A 1 113 ? 19.663 0.809 -23.430 1.00 90.38 113 ALA A N 1
ATOM 887 C CA . ALA A 1 113 ? 19.452 1.726 -24.544 1.00 90.38 113 ALA A CA 1
ATOM 888 C C . ALA A 1 113 ? 20.423 1.437 -25.696 1.00 90.38 113 ALA A C 1
ATOM 890 O O . ALA A 1 113 ? 19.995 1.342 -26.846 1.00 90.38 113 ALA A O 1
ATOM 891 N N . GLN A 1 114 ? 21.700 1.204 -25.383 1.00 92.19 114 GLN A N 1
ATOM 892 C CA . GLN A 1 114 ? 22.709 0.838 -26.371 1.00 92.19 114 GLN A CA 1
ATOM 893 C C . GLN A 1 114 ? 22.362 -0.478 -27.077 1.00 92.19 114 GLN A C 1
ATOM 895 O O . GLN A 1 114 ? 22.321 -0.525 -28.303 1.00 92.19 114 GLN A O 1
ATOM 900 N N . CYS A 1 115 ? 22.054 -1.540 -26.329 1.00 92.88 115 CYS A N 1
ATOM 901 C CA . CYS A 1 115 ? 21.695 -2.830 -26.921 1.00 92.88 115 CYS A CA 1
ATOM 902 C C . CYS A 1 115 ? 20.422 -2.753 -27.774 1.00 92.88 115 CYS A C 1
ATOM 904 O O . CYS A 1 115 ? 20.317 -3.454 -28.781 1.00 92.88 115 CYS A O 1
ATOM 906 N N . VAL A 1 116 ? 19.446 -1.923 -27.396 1.00 92.38 116 VAL A N 1
ATOM 907 C CA . VAL A 1 116 ? 18.238 -1.699 -28.201 1.00 92.38 116 VAL A CA 1
ATOM 908 C C . VAL A 1 116 ? 18.580 -0.945 -29.492 1.00 92.38 116 VAL A C 1
ATOM 910 O O . VAL A 1 116 ? 18.182 -1.410 -30.562 1.00 92.38 116 VAL A O 1
ATOM 913 N N . GLY A 1 117 ? 19.356 0.142 -29.414 1.00 90.19 117 GLY A N 1
ATOM 914 C CA . GLY A 1 117 ? 19.792 0.930 -30.576 1.00 90.19 117 GLY A CA 1
ATOM 915 C C . GLY A 1 117 ? 20.657 0.137 -31.562 1.00 90.19 117 GLY A C 1
ATOM 916 O O . GLY A 1 117 ? 20.462 0.215 -32.773 1.00 90.19 117 GLY A O 1
ATOM 917 N N . ASP A 1 118 ? 21.534 -0.727 -31.051 1.00 93.06 118 ASP A N 1
ATOM 918 C CA . ASP A 1 118 ? 22.392 -1.600 -31.860 1.00 93.06 118 ASP A CA 1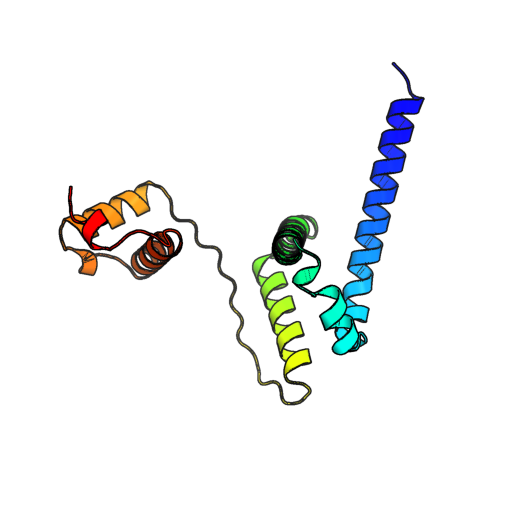
ATOM 919 C C . ASP A 1 118 ? 21.641 -2.829 -32.429 1.00 93.06 118 ASP A C 1
ATOM 921 O O . ASP A 1 118 ? 22.216 -3.647 -33.153 1.00 93.06 118 ASP A O 1
ATOM 925 N N . GLY A 1 119 ? 20.354 -3.008 -32.097 1.00 91.31 119 GLY A N 1
ATOM 926 C CA . GLY A 1 119 ? 19.575 -4.202 -32.455 1.00 91.31 119 GLY A CA 1
ATOM 927 C C . GLY A 1 119 ? 20.054 -5.486 -31.756 1.00 91.31 119 GLY A C 1
ATOM 928 O O . GLY A 1 119 ? 19.670 -6.597 -32.133 1.00 91.31 119 GLY A O 1
ATOM 929 N N . ALA A 1 120 ? 20.876 -5.349 -30.718 1.00 93.38 120 ALA A N 1
ATOM 930 C CA . ALA A 1 120 ? 21.509 -6.407 -29.940 1.00 93.38 120 ALA A CA 1
ATOM 931 C C . ALA A 1 120 ? 20.672 -6.840 -28.717 1.00 93.38 120 ALA A C 1
ATOM 933 O O . ALA A 1 120 ? 21.213 -7.248 -27.697 1.00 93.38 120 ALA A O 1
ATOM 934 N N . ILE A 1 121 ? 19.336 -6.830 -28.817 1.00 90.06 121 ILE A N 1
ATOM 935 C CA . ILE A 1 121 ? 18.415 -7.196 -27.713 1.00 90.06 121 ILE A CA 1
ATOM 936 C C . ILE A 1 121 ? 18.707 -8.594 -27.132 1.00 90.06 121 ILE A C 1
ATOM 938 O O . ILE A 1 121 ? 18.454 -8.853 -25.961 1.00 90.06 121 ILE A O 1
ATOM 942 N N . HIS A 1 122 ? 19.259 -9.502 -27.939 1.00 91.06 122 HIS A N 1
ATOM 943 C CA . HIS A 1 122 ? 19.644 -10.850 -27.516 1.00 91.06 122 HIS A CA 1
ATOM 944 C C . HIS A 1 122 ? 20.799 -10.892 -26.498 1.00 91.06 122 HIS A C 1
ATOM 946 O O . HIS A 1 122 ? 21.040 -11.951 -25.920 1.00 91.06 122 HIS A O 1
ATOM 952 N N . GLU A 1 123 ? 21.514 -9.783 -26.299 1.00 91.81 123 GLU A N 1
ATOM 953 C CA . GLU A 1 123 ? 22.567 -9.645 -25.289 1.00 91.81 123 GLU A CA 1
ATOM 954 C C . GLU A 1 123 ? 22.013 -9.255 -23.907 1.00 91.81 123 GLU A C 1
ATOM 956 O O . GLU A 1 123 ? 22.720 -9.408 -22.913 1.00 91.81 123 GLU A O 1
ATOM 961 N N . LEU A 1 124 ? 20.749 -8.815 -23.827 1.00 93.12 124 LEU A N 1
ATOM 962 C CA . LEU A 1 124 ? 20.105 -8.435 -22.571 1.00 93.12 124 LEU A CA 1
ATOM 963 C C . LEU A 1 124 ? 19.770 -9.661 -21.719 1.00 93.12 124 LEU A C 1
ATOM 965 O O . LEU A 1 124 ? 19.185 -10.639 -22.198 1.00 93.12 124 LEU A O 1
ATOM 969 N N . ASP A 1 125 ? 20.092 -9.585 -20.428 1.00 92.56 125 ASP A N 1
ATOM 970 C CA . ASP A 1 125 ? 19.690 -10.603 -19.464 1.00 92.56 125 ASP A CA 1
ATOM 971 C C . ASP A 1 125 ? 18.215 -10.442 -19.034 1.00 92.56 125 ASP A C 1
ATOM 973 O O . ASP A 1 125 ? 17.509 -9.505 -19.410 1.00 92.56 125 ASP A O 1
ATOM 977 N N . GLU A 1 126 ? 17.700 -11.386 -18.242 1.00 89.56 126 GLU A N 1
ATOM 978 C CA . GLU A 1 126 ? 16.303 -11.342 -17.794 1.00 89.56 126 GLU A CA 1
ATOM 979 C C . GLU A 1 126 ? 15.977 -10.079 -16.976 1.00 89.56 126 GLU A C 1
ATOM 981 O O . GLU A 1 126 ? 14.866 -9.550 -17.058 1.00 89.56 126 GLU A O 1
ATOM 986 N N . ARG A 1 127 ? 16.939 -9.573 -16.199 1.00 86.50 127 ARG A N 1
ATOM 987 C CA . ARG A 1 127 ? 16.762 -8.364 -15.393 1.00 86.50 127 ARG A CA 1
ATOM 988 C C . ARG A 1 127 ? 16.716 -7.129 -16.286 1.00 86.50 127 ARG A C 1
ATOM 990 O O . ARG A 1 127 ? 15.880 -6.260 -16.053 1.00 86.50 127 ARG A O 1
ATOM 997 N N . ASP A 1 128 ? 17.548 -7.083 -17.317 1.00 90.06 128 ASP A N 1
ATOM 998 C CA . ASP A 1 128 ? 17.561 -6.013 -18.310 1.00 90.06 128 ASP A CA 1
ATOM 999 C C . ASP A 1 128 ? 16.273 -5.990 -19.133 1.00 90.06 128 ASP A C 1
ATOM 1001 O O . ASP A 1 128 ? 15.685 -4.930 -19.333 1.00 90.06 128 ASP A O 1
ATOM 1005 N N . LEU A 1 129 ? 15.751 -7.157 -19.517 1.00 90.88 129 LEU A N 1
ATOM 1006 C CA . LEU A 1 129 ? 14.463 -7.262 -20.206 1.00 90.88 129 LEU A CA 1
ATOM 1007 C C . LEU A 1 129 ? 13.290 -6.802 -19.328 1.00 90.88 129 LEU A C 1
ATOM 1009 O O . LEU A 1 129 ? 12.383 -6.122 -19.813 1.00 90.88 129 LEU A O 1
ATOM 1013 N N . ARG A 1 130 ? 13.295 -7.129 -18.028 1.00 86.50 130 ARG A N 1
ATOM 1014 C CA . ARG A 1 130 ? 12.281 -6.622 -17.084 1.00 86.50 130 ARG A CA 1
ATOM 1015 C C . ARG A 1 130 ? 12.406 -5.118 -16.871 1.00 86.50 130 ARG A C 1
ATOM 1017 O O . ARG A 1 130 ? 11.385 -4.437 -16.820 1.00 86.50 130 ARG A O 1
ATOM 1024 N N . ALA A 1 131 ? 13.626 -4.600 -16.747 1.00 87.88 131 ALA A N 1
ATOM 1025 C CA . ALA A 1 131 ? 13.873 -3.167 -16.637 1.00 87.88 131 ALA A CA 1
ATOM 1026 C C . ALA A 1 131 ? 13.386 -2.429 -17.892 1.00 87.88 131 ALA A C 1
ATOM 1028 O O . ALA A 1 131 ? 12.636 -1.466 -17.767 1.00 87.88 131 ALA A O 1
ATOM 1029 N N . LEU A 1 132 ? 13.698 -2.940 -19.086 1.00 88.62 132 LEU A N 1
ATOM 1030 C CA . LEU A 1 132 ? 13.191 -2.422 -20.356 1.00 88.62 132 LEU A CA 1
ATOM 1031 C C . LEU A 1 132 ? 11.657 -2.410 -20.391 1.00 88.62 132 LEU A C 1
ATOM 1033 O O . LEU A 1 132 ? 11.061 -1.386 -20.705 1.00 88.62 132 LEU A O 1
ATOM 1037 N N . ALA A 1 133 ? 11.002 -3.513 -20.017 1.00 87.75 133 ALA A N 1
ATOM 1038 C CA . ALA A 1 133 ? 9.541 -3.579 -19.980 1.00 87.75 133 ALA A CA 1
ATOM 1039 C C . ALA A 1 133 ? 8.925 -2.531 -19.033 1.00 87.75 133 ALA A C 1
ATOM 1041 O O . ALA A 1 133 ? 7.904 -1.934 -19.370 1.00 87.75 133 ALA A O 1
ATOM 1042 N N . ARG A 1 134 ? 9.553 -2.275 -17.875 1.00 82.81 134 ARG A N 1
ATOM 1043 C CA . ARG A 1 134 ? 9.122 -1.224 -16.936 1.00 82.81 134 ARG A CA 1
ATOM 1044 C C . ARG A 1 134 ? 9.339 0.179 -17.500 1.00 82.81 134 ARG A C 1
ATOM 1046 O O . ARG A 1 134 ? 8.421 0.984 -17.440 1.00 82.81 134 ARG A O 1
ATOM 1053 N N . LEU A 1 135 ? 10.503 0.452 -18.094 1.00 83.56 135 LEU A N 1
ATOM 1054 C CA . LEU A 1 135 ? 10.807 1.742 -18.728 1.00 83.56 135 LEU A CA 1
ATOM 1055 C C . LEU A 1 135 ? 9.809 2.086 -19.842 1.00 83.56 135 LEU A C 1
ATOM 1057 O O . LEU A 1 135 ? 9.442 3.247 -20.002 1.00 83.56 135 LEU A O 1
ATOM 1061 N N . LEU A 1 136 ? 9.364 1.077 -20.595 1.00 84.00 136 LEU A N 1
ATOM 1062 C CA . LEU A 1 136 ? 8.330 1.232 -21.616 1.00 84.00 136 LEU A CA 1
ATOM 1063 C C . LEU A 1 136 ? 6.939 1.449 -21.001 1.00 84.00 136 LEU A C 1
ATOM 1065 O O . LEU A 1 136 ? 6.182 2.265 -21.509 1.00 84.00 136 LEU A O 1
ATOM 1069 N N . ALA A 1 137 ? 6.605 0.750 -19.913 1.00 77.50 137 ALA A N 1
ATOM 1070 C CA . ALA A 1 137 ? 5.309 0.876 -19.241 1.00 77.50 137 ALA A CA 1
ATOM 1071 C C . ALA A 1 137 ? 5.127 2.217 -18.507 1.00 77.50 137 ALA A C 1
ATOM 1073 O O . ALA A 1 137 ? 4.026 2.751 -18.496 1.00 77.50 137 ALA A O 1
ATOM 1074 N N . ASP A 1 138 ? 6.195 2.785 -17.939 1.00 69.81 138 ASP A N 1
ATOM 1075 C CA . ASP A 1 138 ? 6.159 4.110 -17.296 1.00 69.81 138 ASP A CA 1
ATOM 1076 C C . ASP A 1 138 ? 6.000 5.256 -18.313 1.00 69.81 138 ASP A C 1
ATOM 1078 O O . ASP A 1 138 ? 5.723 6.401 -17.944 1.00 69.81 138 ASP A O 1
ATOM 1082 N N . ARG A 1 139 ? 6.162 4.965 -19.609 1.00 60.78 139 ARG A N 1
ATOM 1083 C CA . ARG A 1 139 ? 5.904 5.892 -20.708 1.00 60.78 139 ARG A CA 1
ATOM 1084 C C . ARG A 1 139 ? 4.647 5.468 -21.459 1.00 60.78 139 ARG A C 1
ATOM 1086 O O . ARG A 1 139 ? 4.736 4.936 -22.559 1.00 60.78 139 ARG A O 1
ATOM 1093 N N . ASP A 1 140 ? 3.483 5.817 -20.917 1.00 46.28 140 ASP A N 1
ATOM 1094 C CA . ASP A 1 140 ? 2.161 5.659 -21.558 1.00 46.28 140 ASP A CA 1
ATOM 1095 C C . ASP A 1 140 ? 2.017 6.346 -22.949 1.00 46.28 140 ASP A C 1
ATOM 1097 O O . ASP A 1 140 ? 0.943 6.302 -23.542 1.00 46.28 140 ASP A O 1
ATOM 1101 N N . ASP A 1 141 ? 3.075 6.956 -23.503 1.00 46.31 141 ASP A N 1
ATOM 1102 C CA . ASP A 1 141 ? 3.044 7.768 -24.730 1.00 46.31 141 ASP A CA 1
ATOM 1103 C C . ASP A 1 141 ? 4.225 7.545 -25.704 1.00 46.31 141 ASP A C 1
ATOM 1105 O O . ASP A 1 141 ? 4.354 8.297 -26.669 1.00 46.31 141 ASP A O 1
ATOM 1109 N N . VAL A 1 142 ? 5.106 6.551 -25.502 1.00 48.09 142 VAL A N 1
ATOM 1110 C CA . VAL A 1 142 ? 6.291 6.379 -26.377 1.00 48.09 142 VAL A CA 1
ATOM 1111 C C . VAL A 1 142 ? 6.244 5.075 -27.166 1.00 48.09 142 VAL A C 1
ATOM 1113 O O . VAL A 1 142 ? 6.268 3.975 -26.616 1.00 48.09 142 VAL A O 1
ATOM 1116 N N . SER A 1 143 ? 6.206 5.210 -28.493 1.00 55.06 143 SER A N 1
ATOM 1117 C CA . SER A 1 143 ? 6.354 4.096 -29.422 1.00 55.06 143 SER A CA 1
ATOM 1118 C C . SER A 1 143 ? 7.800 3.605 -29.392 1.00 55.06 143 SER A C 1
ATOM 1120 O O . SER A 1 143 ? 8.726 4.409 -29.379 1.00 55.06 143 SER A O 1
ATOM 1122 N N . LEU A 1 144 ? 8.021 2.289 -29.479 1.00 48.47 144 LEU A N 1
ATOM 1123 C CA . LEU A 1 144 ? 9.359 1.707 -29.688 1.00 48.47 144 LEU A CA 1
ATOM 1124 C C . LEU A 1 144 ? 10.103 2.330 -30.885 1.00 48.47 144 LEU A C 1
ATOM 1126 O O . LEU A 1 144 ? 11.325 2.284 -30.924 1.00 48.47 144 LEU A O 1
ATOM 1130 N N . ALA A 1 145 ? 9.379 2.925 -31.837 1.00 56.34 145 ALA A N 1
ATOM 1131 C CA . ALA A 1 145 ? 9.960 3.678 -32.944 1.00 56.34 145 ALA A CA 1
ATOM 1132 C C . ALA A 1 145 ? 10.727 4.936 -32.491 1.00 56.34 145 ALA A C 1
ATOM 1134 O O . ALA A 1 145 ? 11.763 5.238 -33.066 1.00 56.34 145 ALA A O 1
ATOM 1135 N N . ASP A 1 146 ? 10.280 5.620 -31.436 1.00 57.69 146 ASP A N 1
ATOM 1136 C CA . ASP A 1 146 ? 10.887 6.872 -30.959 1.00 57.69 146 ASP A CA 1
ATOM 1137 C C . ASP A 1 146 ? 12.178 6.636 -30.150 1.00 57.69 146 ASP A C 1
ATOM 1139 O O . ASP A 1 146 ? 12.937 7.566 -29.905 1.00 57.69 146 ASP A O 1
ATOM 1143 N N . LEU A 1 147 ? 12.423 5.395 -29.709 1.00 53.66 147 LEU A N 1
ATOM 1144 C CA . LEU A 1 147 ? 13.666 4.975 -29.042 1.00 53.66 147 LEU A CA 1
ATOM 1145 C C . LEU A 1 147 ? 14.726 4.460 -30.026 1.00 53.66 147 LEU A C 1
ATOM 1147 O O . LEU A 1 147 ? 15.863 4.231 -29.626 1.00 53.66 147 LEU A O 1
ATOM 1151 N N . LEU A 1 148 ? 14.338 4.229 -31.282 1.00 56.94 148 LEU A N 1
ATOM 1152 C CA . LEU A 1 148 ? 15.194 3.691 -32.342 1.00 56.94 148 LEU A CA 1
ATOM 1153 C C . LEU A 1 148 ? 15.586 4.754 -33.385 1.00 56.94 148 LEU A C 1
ATOM 1155 O O . LEU A 1 148 ? 16.395 4.456 -34.260 1.00 56.94 148 LEU A O 1
ATOM 1159 N N . ASP A 1 149 ? 15.024 5.964 -33.286 1.00 48.97 149 ASP A N 1
ATOM 1160 C CA . ASP A 1 149 ? 15.358 7.134 -34.107 1.00 48.97 149 ASP A CA 1
ATOM 1161 C C . ASP A 1 149 ? 16.210 8.136 -33.291 1.00 48.97 149 ASP A C 1
ATOM 1163 O O . ASP A 1 149 ? 15.729 9.195 -32.890 1.00 48.97 149 ASP A O 1
ATOM 1167 N N . ASP A 1 150 ? 17.479 7.791 -33.041 1.00 43.81 150 ASP A N 1
ATOM 1168 C CA . ASP A 1 150 ? 18.605 8.744 -32.919 1.00 43.81 150 ASP A CA 1
ATOM 1169 C C . ASP A 1 150 ? 19.945 8.054 -33.251 1.00 43.81 150 ASP A C 1
ATOM 1171 O O . ASP A 1 150 ? 20.270 7.023 -32.617 1.00 43.81 150 ASP A O 1
#

Radius of gyration: 22.46 Å; chains: 1; bounding box: 45×55×60 Å

Secondary structure (DSSP, 8-state):
--HHHHHHHHHHHHHHHHHHHHHHHHHHHHHHHS-HHHHHHHT-GGGSSHHHHHHHHHHHHHHHHHHTT--HHHHHHHHHHHHHHHHHGGGPPPPP---------HHHHHHHHHHHHTT-GGG--HHHHHHHHHHHHT-TT--TTTTT--